Protein AF-A0A1S2WY88-F1 (afdb_monomer_lite)

Sequence (180 aa):
MLYAMSSEGQMPRYFAKITPIVNISRRSLLANFILSVIFLFFSDNWTGLMLVVTGFHIIGYMAAPVSMGALAPRTRLFGLVVFVVLTLLLNTVEIQTQINMSVILIVLMTIYASLEFRRIGIKNLLMLILPFIIFVCLTTPITNYFADAIVGVIFYWFVTDKRYVAFCRSTANEKNIIVD

Foldseek 3Di:
DQLVCLLLVLHPVLQVDADPPPRDRPVVVVVVVVVVVVLVVPDPDPVLSVLLVVLVVLVVVLVVLLCCCQVPVVCVVVSLVSQLVSLLVNLVRDLVSLVVSLVVVVVVLVVSCVSCCVQQNDVLSCLVCVLVNVLSVQSSVDNDSVSSSVSSNVSSCVSSDNVNSVSVVVSRDPVSDPPD

Structure (mmCIF, N/CA/C/O backbone):
data_AF-A0A1S2WY88-F1
#
_entry.id   AF-A0A1S2WY88-F1
#
loop_
_atom_site.group_PDB
_atom_site.id
_atom_site.type_symbol
_atom_site.label_atom_id
_atom_site.label_alt_id
_atom_site.label_comp_id
_atom_site.label_asym_id
_atom_site.label_entity_id
_atom_site.label_seq_id
_atom_site.pdbx_PDB_ins_code
_atom_site.Cartn_x
_atom_site.Cartn_y
_atom_site.Cartn_z
_atom_site.occupancy
_atom_site.B_iso_or_equiv
_atom_site.auth_seq_id
_atom_site.auth_comp_id
_atom_site.auth_asym_id
_atom_site.auth_atom_id
_atom_site.pdbx_PDB_model_num
ATOM 1 N N . MET A 1 1 ? -11.970 10.014 4.633 1.00 83.81 1 MET A N 1
ATOM 2 C CA . MET A 1 1 ? -11.138 8.854 5.024 1.00 83.81 1 MET A CA 1
ATOM 3 C C . MET A 1 1 ? -10.497 9.031 6.395 1.00 83.81 1 MET A C 1
ATOM 5 O O . MET A 1 1 ? -10.869 8.270 7.269 1.00 83.81 1 MET A O 1
ATOM 9 N N . LEU A 1 2 ? -9.648 10.045 6.640 1.00 87.06 2 LEU A N 1
ATOM 10 C CA . LEU A 1 2 ? -8.975 10.231 7.948 1.00 87.06 2 LEU A CA 1
ATOM 11 C C . LEU A 1 2 ? -9.923 10.207 9.165 1.00 87.06 2 LEU A C 1
ATOM 13 O O . LEU A 1 2 ? -9.618 9.573 10.169 1.00 87.06 2 LEU A O 1
ATOM 17 N N . TYR A 1 3 ? -11.092 10.854 9.065 1.00 88.94 3 TYR A N 1
ATOM 18 C CA . TYR A 1 3 ? -12.130 10.788 10.101 1.00 88.94 3 TYR A CA 1
ATOM 19 C C . TYR A 1 3 ? -12.591 9.349 10.374 1.00 88.94 3 TYR A C 1
ATOM 21 O O . TYR A 1 3 ? -12.567 8.925 11.522 1.00 88.94 3 TYR A O 1
ATOM 29 N N . ALA A 1 4 ? -12.960 8.605 9.326 1.00 85.69 4 ALA A N 1
ATOM 30 C CA . ALA A 1 4 ? -13.454 7.234 9.440 1.00 85.69 4 ALA A CA 1
ATOM 31 C C . ALA A 1 4 ? -12.364 6.283 9.961 1.00 85.69 4 ALA A C 1
ATOM 33 O O . ALA A 1 4 ? -12.585 5.516 10.881 1.00 85.69 4 ALA A O 1
ATOM 34 N N . MET A 1 5 ? -11.131 6.399 9.462 1.00 85.94 5 MET A N 1
ATOM 35 C CA . MET A 1 5 ? -10.007 5.615 9.993 1.00 85.94 5 MET A CA 1
ATOM 36 C C . MET A 1 5 ? -9.753 5.915 11.478 1.00 85.94 5 MET A C 1
ATOM 38 O O . MET A 1 5 ? -9.349 5.044 12.238 1.00 85.94 5 MET A O 1
ATOM 42 N N . SER A 1 6 ? -9.990 7.154 11.912 1.00 85.62 6 SER A N 1
ATOM 43 C CA . SER A 1 6 ? -9.860 7.563 13.311 1.00 85.62 6 SER A CA 1
ATOM 44 C C . SER A 1 6 ? -11.026 7.103 14.190 1.00 85.62 6 SER A C 1
ATOM 46 O O . SER A 1 6 ? -10.792 6.768 15.353 1.00 85.62 6 SER A O 1
ATOM 48 N N . SER A 1 7 ? -12.258 7.060 13.666 1.00 83.00 7 SER A N 1
ATOM 49 C CA . SER A 1 7 ? -13.403 6.474 14.379 1.00 83.00 7 SER A CA 1
ATOM 50 C C . SER A 1 7 ? -13.212 4.972 14.559 1.00 83.00 7 SER A C 1
ATOM 52 O O . SER A 1 7 ? -13.394 4.473 15.664 1.00 83.00 7 SER A O 1
ATOM 54 N N . GLU A 1 8 ? -12.682 4.309 13.531 1.00 78.56 8 GLU A N 1
ATOM 55 C CA . GLU A 1 8 ? -12.243 2.914 13.560 1.00 78.56 8 GLU A CA 1
ATOM 56 C C . GLU A 1 8 ? -10.878 2.731 14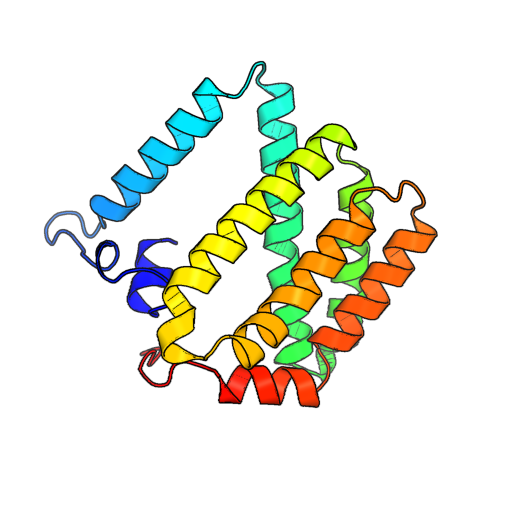.240 1.00 78.56 8 GLU A C 1
ATOM 58 O O . GLU A 1 8 ? -10.184 1.764 13.963 1.00 78.56 8 GLU A O 1
ATOM 63 N N . GLY A 1 9 ? -10.395 3.665 15.064 1.00 75.50 9 GLY A N 1
ATOM 64 C CA . GLY A 1 9 ? -9.188 3.475 15.881 1.00 75.50 9 GLY A CA 1
ATOM 65 C C . GLY A 1 9 ? -7.875 3.160 15.139 1.00 75.50 9 GLY A C 1
ATOM 66 O O . GLY A 1 9 ? -6.890 2.856 15.802 1.00 75.50 9 GLY A O 1
ATOM 67 N N . GLN A 1 10 ? -7.835 3.243 13.805 1.00 77.19 10 GLN A N 1
ATOM 68 C CA . GLN A 1 10 ? -6.647 3.049 12.959 1.00 77.19 10 GLN A CA 1
ATOM 69 C C . GLN A 1 10 ? -5.784 4.317 12.883 1.00 77.19 10 GLN A C 1
ATOM 71 O O . GLN A 1 10 ? -4.649 4.287 12.411 1.00 77.19 10 GLN A O 1
ATOM 76 N N . MET A 1 11 ? -6.332 5.451 13.322 1.00 82.31 11 MET A N 1
ATOM 77 C CA . MET A 1 11 ? -5.658 6.744 13.401 1.00 82.31 11 MET A CA 1
ATOM 78 C C . MET A 1 11 ? -5.932 7.422 14.749 1.00 82.31 11 MET A C 1
ATOM 80 O O . MET A 1 11 ? -6.923 7.101 15.410 1.00 82.31 11 MET A O 1
ATOM 84 N N . PRO A 1 12 ? -5.111 8.407 15.171 1.00 82.75 12 PRO A N 1
ATOM 85 C CA . PRO A 1 12 ? -5.317 9.104 16.436 1.00 82.75 12 PRO A CA 1
ATOM 86 C C . PRO A 1 12 ? -6.730 9.682 16.531 1.00 82.75 12 PRO A C 1
ATOM 88 O O . PRO A 1 12 ? -7.176 10.356 15.600 1.00 82.75 12 PRO A O 1
ATOM 91 N N . ARG A 1 13 ? -7.410 9.498 17.675 1.00 83.69 13 ARG A N 1
ATOM 92 C CA . ARG A 1 13 ? -8.784 9.997 17.939 1.00 83.69 13 ARG A CA 1
ATOM 93 C C . ARG A 1 13 ? -8.960 11.507 17.740 1.00 83.69 13 ARG A C 1
ATOM 95 O O . ARG A 1 13 ? -10.079 12.009 17.716 1.00 83.69 13 ARG A O 1
ATOM 102 N N . TYR A 1 14 ? -7.862 12.244 17.581 1.00 83.75 14 TYR A N 1
ATOM 103 C CA . TYR A 1 14 ? -7.866 13.646 17.192 1.00 83.75 14 TYR A CA 1
ATOM 104 C C . TYR A 1 14 ? -8.725 13.915 15.943 1.00 83.75 14 TYR A C 1
ATOM 106 O O . TYR A 1 14 ? -9.454 14.909 15.935 1.00 83.75 14 TYR A O 1
ATOM 114 N N . PHE A 1 15 ? -8.691 13.044 14.926 1.00 86.50 15 PHE A N 1
ATOM 115 C CA . PHE A 1 15 ? -9.422 13.252 13.668 1.00 86.50 15 PHE A CA 1
ATOM 116 C C . PHE A 1 15 ? -10.918 12.912 13.749 1.00 86.50 15 PHE A C 1
ATOM 118 O O . PHE A 1 15 ? -11.704 13.533 13.027 1.00 86.50 15 PHE A O 1
ATOM 125 N N . ALA A 1 16 ? -11.328 12.027 14.664 1.00 85.06 16 ALA A N 1
ATOM 126 C CA . ALA A 1 16 ? -12.706 11.580 14.904 1.00 85.06 16 ALA A CA 1
ATOM 127 C C . ALA A 1 16 ? -13.612 12.631 15.592 1.00 85.06 16 ALA A C 1
ATOM 129 O O . ALA A 1 16 ? -14.421 12.306 16.457 1.00 85.06 16 ALA A O 1
ATOM 130 N N . LYS A 1 17 ? -13.495 13.914 15.225 1.00 86.69 17 LYS A N 1
ATOM 131 C CA . LYS A 1 17 ? -14.350 14.996 15.739 1.00 86.69 17 LYS A CA 1
ATOM 132 C C . LYS A 1 17 ? -15.101 15.685 14.605 1.00 86.69 17 LYS A C 1
ATOM 134 O O . LYS A 1 17 ? -14.484 16.353 13.775 1.00 86.69 17 LYS A O 1
ATOM 139 N N . ILE A 1 18 ? -16.426 15.561 14.613 1.00 89.00 18 ILE A N 1
ATOM 140 C CA . ILE A 1 18 ? -17.326 16.243 13.677 1.00 89.00 18 ILE A CA 1
ATOM 141 C C . ILE A 1 18 ? -17.729 17.612 14.236 1.00 89.00 18 ILE A C 1
ATOM 143 O O . ILE A 1 18 ? -17.917 17.782 15.440 1.00 89.00 18 ILE A O 1
ATOM 147 N N . THR A 1 19 ? -17.846 18.603 13.351 1.00 86.56 19 THR A N 1
ATOM 148 C CA . THR A 1 19 ? -18.453 19.899 13.683 1.00 86.56 19 THR A CA 1
ATOM 149 C C . THR A 1 19 ? -19.969 19.809 13.497 1.00 86.56 19 THR A C 1
ATOM 151 O O . THR A 1 19 ? -20.389 19.498 12.383 1.00 86.56 19 THR A O 1
ATOM 154 N N . PRO A 1 20 ? -20.792 20.123 14.515 1.00 84.06 20 PRO A N 1
ATOM 155 C CA . PRO A 1 20 ? -22.232 19.843 14.489 1.00 84.06 20 PRO A CA 1
ATOM 156 C C . PRO A 1 20 ? -23.001 20.602 13.399 1.00 84.06 20 PRO A C 1
ATOM 158 O O . PRO A 1 20 ? -23.990 20.098 12.895 1.00 84.06 20 PRO A O 1
ATOM 161 N N . ILE A 1 21 ? -22.533 21.788 12.998 1.00 90.88 21 ILE A N 1
ATOM 162 C CA . ILE A 1 21 ? -23.243 22.637 12.025 1.00 90.88 21 ILE A CA 1
ATOM 163 C C . ILE A 1 21 ? -23.101 22.110 10.591 1.00 90.88 21 ILE A C 1
ATOM 165 O O . ILE A 1 21 ? -24.059 22.099 9.831 1.00 90.88 21 ILE A O 1
ATOM 169 N N . VAL A 1 22 ? -21.889 21.704 10.208 1.00 88.44 22 VAL A N 1
ATOM 170 C CA . VAL A 1 22 ? -21.540 21.368 8.812 1.00 88.44 22 VAL A CA 1
ATOM 171 C C . VAL A 1 22 ? -21.328 19.873 8.590 1.00 88.44 22 VAL A C 1
ATOM 173 O O . VAL A 1 22 ? -20.988 19.466 7.489 1.00 88.44 22 VAL A O 1
ATOM 176 N N . ASN A 1 23 ? -21.461 19.064 9.644 1.00 88.38 23 ASN A N 1
ATOM 177 C CA . ASN A 1 23 ? -21.249 17.617 9.643 1.00 88.38 23 ASN A CA 1
ATOM 178 C C . ASN A 1 23 ? -19.909 17.160 9.016 1.00 88.38 23 ASN A C 1
ATOM 180 O O . ASN A 1 23 ? -19.807 16.108 8.394 1.00 88.38 23 ASN A O 1
ATOM 184 N N . ILE A 1 24 ? -18.854 17.969 9.180 1.00 87.31 24 ILE A N 1
ATOM 185 C CA . ILE A 1 24 ? -17.512 17.711 8.633 1.00 87.31 24 ILE A CA 1
ATOM 186 C C . ILE A 1 24 ? -16.467 17.750 9.756 1.00 87.31 24 ILE A C 1
ATOM 188 O O . ILE A 1 24 ? -16.513 18.592 10.665 1.00 87.31 24 ILE A O 1
ATOM 192 N N . SER A 1 25 ? -15.474 16.859 9.674 1.00 90.06 25 SER A N 1
ATOM 193 C CA . SER A 1 25 ? -14.266 16.913 10.506 1.00 90.06 25 SER A CA 1
ATOM 194 C C . SER A 1 25 ? -13.290 17.966 9.971 1.00 90.06 25 SER A C 1
ATOM 196 O O . SER A 1 25 ? -12.481 17.697 9.082 1.00 90.06 25 SER A O 1
ATOM 198 N N . ARG A 1 26 ? -13.329 19.178 10.547 1.00 91.19 26 ARG A N 1
ATOM 199 C CA . ARG A 1 26 ? -12.401 20.280 10.208 1.00 91.19 26 ARG A CA 1
ATOM 200 C C . ARG A 1 26 ? -10.931 19.886 10.379 1.00 91.19 26 ARG A C 1
ATOM 202 O O . ARG A 1 26 ? -10.085 20.331 9.619 1.00 91.19 26 ARG A O 1
ATOM 209 N N . ARG A 1 27 ? -10.634 19.026 11.357 1.00 90.69 27 ARG A N 1
ATOM 210 C CA . ARG A 1 27 ? -9.276 18.526 11.632 1.00 90.69 27 ARG A CA 1
ATOM 211 C C . ARG A 1 27 ? -8.762 17.627 10.512 1.00 90.69 27 ARG A C 1
ATOM 213 O O . ARG A 1 27 ? -7.619 17.769 10.099 1.00 90.69 27 ARG A O 1
ATOM 220 N N . SER A 1 28 ? -9.619 16.739 10.006 1.00 92.38 28 SER A N 1
ATOM 221 C CA . SER A 1 28 ? -9.288 15.901 8.847 1.00 92.38 28 SER A CA 1
ATOM 222 C C . SER A 1 28 ? -9.107 16.748 7.590 1.00 92.38 28 SER A C 1
ATOM 224 O O . SER A 1 28 ? -8.182 16.509 6.823 1.00 92.38 28 SER A O 1
ATOM 226 N N . LEU A 1 29 ? -9.965 17.759 7.401 1.00 92.81 29 LEU A N 1
ATOM 227 C CA . LEU A 1 29 ? -9.866 18.682 6.271 1.00 92.81 29 LEU A CA 1
ATOM 228 C C .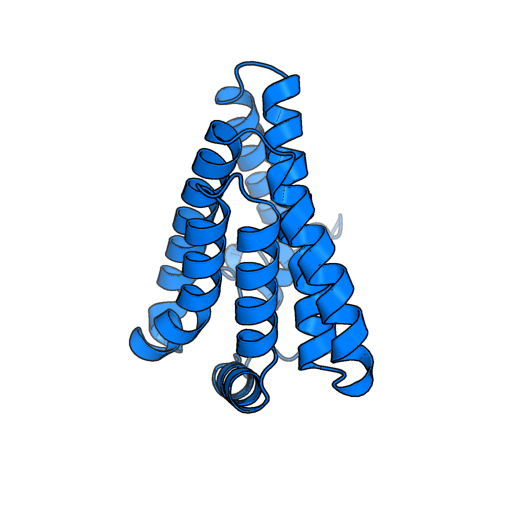 LEU A 1 29 ? -8.550 19.468 6.303 1.00 92.81 29 LEU A C 1
ATOM 230 O O . LEU A 1 29 ? -7.859 19.529 5.294 1.00 92.81 29 LEU A O 1
ATOM 234 N N . LEU A 1 30 ? -8.182 20.014 7.465 1.00 94.19 30 LEU A N 1
ATOM 235 C CA . LEU A 1 30 ? -6.935 20.755 7.640 1.00 94.19 30 LEU A CA 1
ATOM 236 C C . LEU A 1 30 ? -5.710 19.867 7.395 1.00 94.19 30 LEU A C 1
ATOM 238 O O . LEU A 1 30 ? -4.791 20.288 6.704 1.00 94.19 30 LEU A O 1
ATOM 242 N N . ALA A 1 31 ? -5.703 18.637 7.915 1.00 92.19 31 ALA A N 1
ATOM 243 C CA . ALA A 1 31 ? -4.601 17.706 7.682 1.00 92.19 31 ALA A CA 1
ATOM 244 C C . ALA A 1 31 ? -4.459 17.330 6.202 1.00 92.19 31 ALA A C 1
ATOM 246 O O . ALA A 1 31 ? -3.350 17.362 5.678 1.00 92.19 31 ALA A O 1
ATOM 247 N N . ASN A 1 32 ? -5.571 17.050 5.516 1.00 92.38 32 ASN A N 1
ATOM 248 C CA . ASN A 1 32 ? -5.557 16.825 4.071 1.00 92.38 32 ASN A CA 1
ATOM 249 C C . ASN A 1 32 ? -5.049 18.057 3.314 1.00 92.38 32 ASN A C 1
ATOM 251 O O . ASN A 1 32 ? -4.235 17.912 2.415 1.00 92.38 32 ASN A O 1
ATOM 255 N N . PHE A 1 33 ? -5.489 19.260 3.691 1.00 94.94 33 PHE A N 1
ATOM 256 C CA . PHE A 1 33 ? -5.036 20.497 3.059 1.00 94.94 33 PHE A CA 1
ATOM 257 C C . PHE A 1 33 ? -3.526 20.702 3.224 1.00 94.94 33 PHE A C 1
ATOM 259 O O . PHE A 1 33 ? -2.839 20.961 2.241 1.00 94.94 33 PHE A O 1
ATOM 266 N N . ILE A 1 34 ? -2.995 20.518 4.437 1.00 94.56 34 ILE A N 1
ATOM 267 C CA . ILE A 1 34 ? -1.553 20.598 4.706 1.00 94.56 34 ILE A CA 1
ATOM 268 C C . ILE A 1 34 ? -0.792 19.560 3.876 1.00 94.56 34 ILE A C 1
ATOM 270 O O . ILE A 1 34 ? 0.215 19.897 3.261 1.00 94.56 34 ILE A O 1
ATOM 274 N N . LEU A 1 35 ? -1.282 18.317 3.813 1.00 90.56 35 LEU A N 1
ATOM 275 C CA . LEU A 1 35 ? -0.652 17.264 3.019 1.00 90.56 35 LEU A CA 1
ATOM 276 C C . LEU A 1 35 ? -0.640 17.615 1.524 1.00 90.56 35 LEU A C 1
ATOM 278 O O . LEU A 1 35 ? 0.397 17.484 0.881 1.00 90.56 35 LEU A O 1
ATOM 282 N N . SER A 1 36 ? -1.750 18.120 0.983 1.00 91.06 36 SER A N 1
ATOM 283 C CA . SER A 1 36 ? -1.819 18.584 -0.406 1.00 91.06 36 SER A CA 1
ATOM 284 C C . SER A 1 36 ? -0.837 19.722 -0.677 1.00 91.06 36 SER A C 1
ATOM 286 O O . SER A 1 36 ? -0.159 19.708 -1.698 1.00 91.06 36 SER A O 1
ATOM 288 N N . VAL A 1 37 ? -0.723 20.684 0.244 1.00 93.00 37 VAL A N 1
ATOM 289 C CA . VAL A 1 37 ? 0.244 21.784 0.143 1.00 93.00 37 VAL A CA 1
ATOM 290 C C . VAL A 1 37 ? 1.679 21.250 0.126 1.00 93.00 37 VAL A C 1
ATOM 292 O O . VAL A 1 37 ? 2.459 21.670 -0.720 1.00 93.00 37 VAL A O 1
ATOM 295 N N . ILE A 1 38 ? 2.014 20.282 0.987 1.00 89.81 38 ILE A N 1
ATOM 296 C CA . ILE A 1 38 ? 3.325 19.611 0.985 1.00 89.81 38 ILE A CA 1
ATOM 297 C C . ILE A 1 38 ? 3.601 18.980 -0.387 1.00 89.81 38 ILE A C 1
ATOM 299 O O . ILE A 1 38 ? 4.633 19.267 -0.986 1.00 89.81 38 ILE A O 1
ATOM 303 N N . PHE A 1 39 ? 2.675 18.176 -0.921 1.00 86.62 39 PHE A N 1
ATOM 304 C CA . PHE A 1 39 ? 2.851 17.552 -2.238 1.00 86.62 39 PHE A CA 1
ATOM 305 C C . PHE A 1 39 ? 3.011 18.576 -3.369 1.00 86.62 39 PHE A C 1
ATOM 307 O O . PHE A 1 39 ? 3.819 18.353 -4.263 1.00 86.62 39 PHE A O 1
ATOM 314 N N . LEU A 1 40 ? 2.283 19.697 -3.323 1.00 88.56 40 LEU A N 1
ATOM 315 C CA . LEU A 1 40 ? 2.410 20.768 -4.315 1.00 88.56 40 LEU A CA 1
ATOM 316 C C . LEU A 1 40 ? 3.761 21.487 -4.228 1.00 88.56 40 LEU A C 1
ATOM 318 O O . LEU A 1 40 ? 4.349 21.772 -5.263 1.00 88.56 40 LEU A O 1
ATOM 322 N N . PHE A 1 41 ? 4.274 21.749 -3.022 1.00 87.50 41 PHE A N 1
ATOM 323 C CA . PHE A 1 41 ? 5.581 22.393 -2.842 1.00 87.50 41 PHE A CA 1
ATOM 324 C C . PHE A 1 41 ? 6.753 21.524 -3.310 1.00 87.50 41 PHE A C 1
ATOM 326 O O . PHE A 1 41 ? 7.754 22.069 -3.763 1.00 87.50 41 PHE A O 1
ATOM 333 N N . PHE A 1 42 ? 6.641 20.198 -3.199 1.00 82.31 42 PHE A N 1
ATOM 334 C CA . PHE A 1 42 ? 7.677 19.252 -3.635 1.00 82.31 42 PHE A CA 1
ATOM 335 C C . PHE A 1 42 ? 7.494 18.754 -5.075 1.00 82.31 42 PHE A C 1
ATOM 337 O O . PHE A 1 42 ? 8.243 17.885 -5.519 1.00 82.31 42 PHE A O 1
ATOM 344 N N . SER A 1 43 ? 6.492 19.253 -5.802 1.00 84.19 43 SER A N 1
ATOM 345 C CA . SER A 1 43 ? 6.242 18.839 -7.176 1.00 84.19 43 SER A CA 1
ATOM 346 C C . SER A 1 43 ? 6.783 19.864 -8.165 1.00 84.19 43 SER A C 1
ATOM 348 O O . SER A 1 43 ? 6.207 20.933 -8.349 1.00 84.19 43 SER A O 1
ATOM 350 N N . ASP A 1 44 ? 7.870 19.501 -8.844 1.00 82.62 44 ASP A N 1
ATOM 351 C CA . ASP A 1 44 ? 8.521 20.368 -9.834 1.00 82.62 44 ASP A CA 1
ATOM 352 C C . ASP A 1 44 ? 7.674 20.572 -11.099 1.00 82.62 44 ASP A C 1
ATOM 354 O O . ASP A 1 44 ? 7.840 21.554 -11.823 1.00 82.62 44 ASP A O 1
ATOM 358 N N . ASN A 1 45 ? 6.770 19.634 -11.403 1.00 88.00 45 ASN A N 1
ATOM 359 C CA . ASN A 1 45 ? 5.876 19.734 -12.547 1.00 88.00 45 ASN A CA 1
ATOM 360 C C . ASN A 1 45 ? 4.582 18.923 -12.360 1.00 88.00 45 ASN A C 1
ATOM 362 O O . ASN A 1 45 ? 4.541 17.895 -11.682 1.00 88.00 45 ASN A O 1
ATOM 366 N N . TRP A 1 46 ? 3.525 19.374 -13.039 1.00 89.06 46 TRP A N 1
ATOM 367 C CA . TRP A 1 46 ? 2.202 18.745 -13.006 1.00 89.06 46 TRP A CA 1
ATOM 368 C C . TRP A 1 46 ? 2.219 17.273 -13.445 1.00 89.06 46 TRP A C 1
ATOM 370 O O . TRP A 1 46 ? 1.541 16.438 -12.849 1.00 89.06 46 TRP A O 1
ATOM 380 N N . THR A 1 47 ? 3.016 16.932 -14.459 1.00 87.75 47 THR A N 1
ATOM 381 C CA . THR A 1 47 ? 3.109 15.565 -14.990 1.00 87.75 47 THR A CA 1
ATOM 382 C C . THR A 1 47 ? 3.631 14.582 -13.938 1.00 87.75 47 THR A C 1
ATOM 384 O O . THR A 1 47 ? 3.045 13.521 -13.738 1.00 87.75 47 THR A O 1
ATOM 387 N N . GLY A 1 48 ? 4.682 14.951 -13.209 1.00 84.50 48 GLY A N 1
ATOM 388 C CA . GLY A 1 48 ? 5.280 14.167 -12.135 1.00 84.50 48 GLY A CA 1
ATOM 389 C C . GLY A 1 48 ? 4.332 14.012 -10.951 1.00 84.50 48 GLY A C 1
ATOM 390 O O . GLY A 1 48 ? 4.207 12.910 -10.416 1.00 84.50 48 GLY A O 1
ATOM 391 N N . LEU A 1 49 ? 3.583 15.068 -10.598 1.00 88.31 49 LEU A N 1
ATOM 392 C CA . LEU A 1 49 ? 2.519 14.962 -9.593 1.00 88.31 49 LEU A CA 1
ATOM 393 C C . LEU A 1 49 ? 1.498 13.892 -9.984 1.00 88.31 49 LEU A C 1
ATOM 395 O O . LEU A 1 49 ? 1.153 13.032 -9.176 1.00 88.31 49 LEU A O 1
ATOM 399 N N . MET A 1 50 ? 1.037 13.926 -11.235 1.00 89.50 50 MET A N 1
ATOM 400 C CA . MET A 1 50 ? 0.041 12.983 -11.736 1.00 89.50 50 MET A CA 1
ATOM 401 C C . MET A 1 50 ? 0.561 11.544 -11.778 1.00 89.50 50 MET A C 1
ATOM 403 O O . MET A 1 50 ? -0.210 10.626 -11.493 1.00 89.50 50 MET A O 1
ATOM 407 N N . LEU A 1 51 ? 1.849 11.326 -12.062 1.00 88.50 51 LEU A N 1
ATOM 408 C CA . LEU A 1 51 ? 2.468 9.997 -11.992 1.00 88.50 51 LEU A CA 1
ATOM 409 C C . LEU A 1 51 ? 2.460 9.443 -10.562 1.00 88.50 51 LEU A C 1
ATOM 411 O O . LEU A 1 51 ? 2.011 8.316 -10.348 1.00 88.50 51 LEU A O 1
ATOM 415 N N . VAL A 1 52 ? 2.867 10.251 -9.576 1.00 88.69 52 VAL A N 1
ATOM 416 C CA . VAL A 1 52 ? 2.836 9.871 -8.151 1.00 88.69 52 VAL A CA 1
ATOM 417 C C . VAL A 1 52 ? 1.409 9.551 -7.706 1.00 88.69 52 VAL A C 1
ATOM 419 O O . VAL A 1 52 ? 1.154 8.511 -7.097 1.00 88.69 52 VAL A O 1
ATOM 422 N N . VAL A 1 53 ? 0.454 10.424 -8.041 1.00 90.94 53 VAL A N 1
ATOM 423 C CA . VAL A 1 53 ? -0.963 10.231 -7.710 1.00 90.94 53 VAL A CA 1
ATOM 424 C C . VAL A 1 53 ? -1.488 8.941 -8.336 1.00 90.94 53 VAL A C 1
ATOM 426 O O . VAL A 1 53 ? -2.129 8.152 -7.644 1.00 90.94 53 VAL A O 1
ATOM 429 N N . THR A 1 54 ? -1.198 8.688 -9.612 1.00 91.69 54 THR A N 1
ATOM 430 C CA . THR A 1 54 ? -1.630 7.472 -10.319 1.00 91.69 54 THR A CA 1
ATOM 431 C C . THR A 1 54 ? -1.072 6.219 -9.656 1.00 91.69 54 THR A C 1
ATOM 433 O O . THR A 1 54 ? -1.822 5.283 -9.385 1.00 91.69 54 THR A O 1
ATOM 436 N N . GLY A 1 55 ? 0.215 6.216 -9.312 1.00 91.00 55 GLY A N 1
ATOM 437 C CA . GLY A 1 55 ? 0.824 5.090 -8.621 1.00 91.00 55 GLY A CA 1
ATOM 438 C C . GLY A 1 55 ? 0.186 4.817 -7.252 1.00 91.00 55 GLY A C 1
ATOM 439 O O . GLY A 1 55 ? -0.124 3.666 -6.940 1.00 91.00 55 GLY A O 1
ATOM 440 N N . PHE A 1 56 ? -0.105 5.852 -6.455 1.00 92.19 56 PHE A N 1
ATOM 441 C CA . PHE A 1 56 ? -0.839 5.674 -5.195 1.00 92.19 56 PHE A CA 1
ATOM 442 C C . PHE A 1 56 ? -2.259 5.138 -5.399 1.00 92.19 56 PHE A C 1
ATOM 444 O O . PHE A 1 56 ? -2.723 4.350 -4.575 1.00 92.19 56 PHE A O 1
ATOM 451 N N . HIS A 1 57 ? -2.942 5.511 -6.485 1.00 93.19 57 HIS A N 1
ATOM 452 C CA . HIS A 1 57 ? -4.245 4.933 -6.818 1.00 93.19 57 HIS A CA 1
ATOM 453 C C . HIS A 1 57 ? -4.129 3.446 -7.160 1.00 93.19 57 HIS A C 1
ATOM 455 O O . HIS A 1 57 ? -4.917 2.659 -6.642 1.00 93.19 57 HIS A O 1
ATOM 461 N N . ILE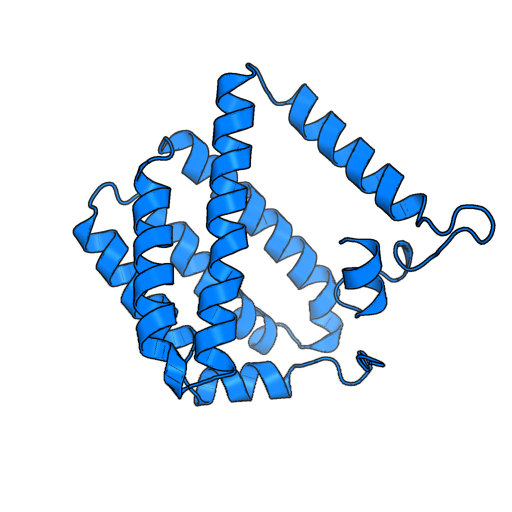 A 1 58 ? -3.136 3.043 -7.963 1.00 93.62 58 ILE A N 1
ATOM 462 C CA . ILE A 1 58 ? -2.898 1.627 -8.292 1.00 93.62 58 ILE A CA 1
ATOM 463 C C . ILE A 1 58 ? -2.698 0.817 -7.005 1.00 93.62 58 ILE A C 1
ATOM 465 O O . ILE A 1 58 ? -3.400 -0.171 -6.790 1.00 93.62 58 ILE A O 1
ATOM 469 N N . ILE A 1 59 ? -1.812 1.274 -6.113 1.00 92.69 59 ILE A N 1
ATOM 470 C CA . ILE A 1 59 ? -1.550 0.615 -4.823 1.00 92.69 59 ILE A CA 1
ATOM 471 C C . ILE A 1 59 ? -2.800 0.618 -3.934 1.00 92.69 59 ILE A C 1
ATOM 473 O O . ILE A 1 59 ? -3.131 -0.398 -3.327 1.00 92.69 59 ILE A O 1
ATOM 477 N N . GLY A 1 60 ? -3.539 1.728 -3.881 1.00 92.75 60 GLY A N 1
ATOM 478 C CA . GLY A 1 60 ? -4.796 1.821 -3.139 1.00 92.75 60 GLY A CA 1
ATOM 479 C C . GLY A 1 60 ? -5.845 0.817 -3.628 1.00 92.75 60 GLY A C 1
ATOM 480 O O . GLY A 1 60 ? -6.521 0.182 -2.817 1.00 92.75 60 GLY A O 1
ATOM 481 N N . TYR A 1 61 ? -5.939 0.602 -4.943 1.00 94.75 61 TYR A N 1
ATOM 482 C CA . TYR A 1 61 ? -6.859 -0.370 -5.531 1.00 94.75 61 TYR A CA 1
ATOM 483 C C . TYR A 1 61 ? -6.470 -1.822 -5.263 1.00 94.75 61 TYR A C 1
ATOM 485 O O . TYR A 1 61 ? -7.352 -2.679 -5.288 1.00 94.75 61 TYR A O 1
ATOM 493 N N . MET A 1 62 ? -5.209 -2.117 -4.931 1.00 94.81 62 MET A N 1
ATOM 494 C CA . MET A 1 62 ? -4.774 -3.472 -4.567 1.00 94.81 62 MET A CA 1
ATOM 495 C C . MET A 1 62 ? -5.424 -3.992 -3.280 1.00 94.81 62 MET A C 1
ATOM 497 O O . MET A 1 62 ? -5.556 -5.205 -3.108 1.00 94.81 62 MET A O 1
ATOM 501 N N . ALA A 1 63 ? -5.883 -3.104 -2.392 1.00 92.81 63 ALA A N 1
ATOM 502 C CA . ALA A 1 63 ? -6.579 -3.506 -1.173 1.00 92.81 63 ALA A CA 1
ATOM 503 C C . ALA A 1 63 ? -7.874 -4.281 -1.478 1.00 92.81 63 ALA A C 1
ATOM 505 O O . ALA A 1 63 ? -8.167 -5.273 -0.815 1.00 92.81 63 ALA A O 1
ATOM 506 N N . ALA A 1 64 ? -8.616 -3.893 -2.520 1.00 93.06 64 ALA A N 1
ATOM 507 C CA . ALA A 1 64 ? -9.893 -4.513 -2.874 1.00 93.06 64 ALA A CA 1
ATOM 508 C C . ALA A 1 64 ? -9.786 -6.014 -3.237 1.00 93.06 64 ALA A C 1
ATOM 510 O O . ALA A 1 64 ? -10.480 -6.818 -2.607 1.00 93.06 64 ALA A O 1
ATOM 511 N N . PRO A 1 65 ? -8.933 -6.454 -4.187 1.00 95.69 65 PRO A N 1
ATOM 512 C CA . PRO A 1 65 ? -8.778 -7.875 -4.494 1.00 95.69 65 PRO A CA 1
ATOM 513 C C . PRO A 1 65 ? -8.175 -8.683 -3.336 1.00 95.69 65 PRO A C 1
ATOM 515 O O . PRO A 1 65 ? -8.506 -9.865 -3.192 1.00 95.69 65 PRO A O 1
ATOM 518 N N . VAL A 1 66 ? -7.324 -8.074 -2.497 1.00 94.75 66 VAL A N 1
ATOM 519 C CA . VAL A 1 66 ? -6.795 -8.719 -1.281 1.00 94.75 66 VAL A CA 1
ATOM 520 C C . VAL A 1 66 ? -7.924 -8.975 -0.282 1.00 94.75 66 VAL A C 1
ATOM 522 O O . VAL A 1 66 ? -8.113 -10.113 0.149 1.00 94.75 66 VAL A O 1
ATOM 525 N N . SER A 1 67 ? -8.730 -7.956 0.032 1.00 91.31 67 SER A N 1
ATOM 526 C CA . SER A 1 67 ? -9.905 -8.095 0.900 1.00 91.31 67 SER A CA 1
ATOM 527 C C . SER A 1 67 ? -10.903 -9.105 0.339 1.00 91.31 67 SER A C 1
ATOM 529 O O . SER A 1 67 ? -11.412 -9.939 1.084 1.00 91.31 67 SER A O 1
ATOM 531 N N . MET A 1 68 ? -11.136 -9.090 -0.975 1.00 92.00 68 MET A N 1
ATOM 532 C CA . MET A 1 68 ? -12.004 -10.051 -1.648 1.00 92.00 68 MET A CA 1
ATOM 533 C C . MET A 1 68 ? -11.519 -11.492 -1.446 1.00 92.00 68 MET A C 1
ATOM 535 O O . MET A 1 68 ? -12.300 -12.337 -1.015 1.00 92.00 68 MET A O 1
ATOM 539 N N . GLY A 1 69 ? -10.235 -11.773 -1.693 1.00 91.62 69 GLY A N 1
ATOM 540 C CA . GLY A 1 69 ? -9.674 -13.117 -1.521 1.00 91.62 69 GLY A CA 1
ATOM 541 C C . GLY A 1 69 ? -9.637 -13.591 -0.069 1.00 91.62 69 GLY A C 1
ATOM 542 O O . GLY A 1 69 ? -9.812 -14.783 0.188 1.00 91.62 69 GLY A O 1
ATOM 543 N N . ALA A 1 70 ? -9.448 -12.667 0.877 1.00 91.06 70 ALA A N 1
ATOM 544 C CA . ALA A 1 70 ? -9.410 -12.961 2.306 1.00 91.06 70 ALA A CA 1
ATOM 545 C C . ALA A 1 70 ? -10.805 -13.180 2.927 1.00 91.06 70 ALA A C 1
ATOM 547 O O . ALA A 1 70 ? -10.958 -14.017 3.818 1.00 91.06 70 ALA A O 1
ATOM 548 N N . LEU A 1 71 ? -11.824 -12.431 2.486 1.00 89.44 71 LEU A N 1
ATOM 549 C CA . LEU A 1 71 ? -13.179 -12.476 3.053 1.00 89.44 71 LEU A CA 1
ATOM 550 C C . LEU A 1 71 ? -14.106 -13.450 2.317 1.00 89.44 71 LEU A C 1
ATOM 552 O O . LEU A 1 71 ? -14.936 -14.096 2.955 1.00 89.44 71 LEU A O 1
ATOM 556 N N . ALA A 1 72 ? -13.952 -13.590 0.998 1.00 90.06 72 ALA A N 1
ATOM 557 C CA . ALA A 1 72 ? -14.780 -14.438 0.149 1.00 90.06 72 ALA A CA 1
ATOM 558 C C . ALA A 1 72 ? -13.908 -1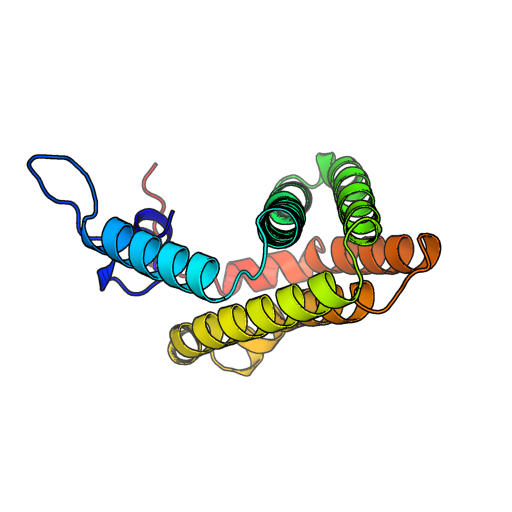5.453 -0.621 1.00 90.06 72 ALA A C 1
ATOM 560 O O . ALA A 1 72 ? -13.568 -15.242 -1.784 1.00 90.06 72 ALA A O 1
ATOM 561 N N . PRO A 1 73 ? -13.583 -16.620 -0.030 1.00 82.50 73 PRO A N 1
ATOM 562 C CA . PRO A 1 73 ? -12.658 -17.584 -0.638 1.00 82.50 73 PRO A CA 1
ATOM 563 C C . PRO A 1 73 ? -13.061 -18.070 -2.039 1.00 82.50 73 PRO A C 1
ATOM 565 O O . PRO A 1 73 ? -12.199 -18.460 -2.823 1.00 82.50 73 PRO A O 1
ATOM 568 N N . ARG A 1 74 ? -14.361 -18.037 -2.374 1.00 88.38 74 ARG A N 1
ATOM 569 C CA . ARG A 1 74 ? -14.878 -18.421 -3.699 1.00 88.38 74 ARG A CA 1
ATOM 570 C C . ARG A 1 74 ? -14.421 -17.480 -4.818 1.00 88.38 74 ARG A C 1
ATOM 572 O O . ARG A 1 74 ? -14.272 -17.930 -5.946 1.00 88.38 74 ARG A O 1
ATOM 579 N N . THR A 1 75 ? -14.172 -16.205 -4.520 1.00 91.88 75 THR A N 1
ATOM 580 C CA . THR A 1 75 ? -13.725 -15.198 -5.497 1.00 91.88 75 THR A CA 1
ATOM 581 C C . THR A 1 75 ? -12.211 -14.974 -5.465 1.00 91.88 75 THR A C 1
ATOM 583 O O . THR A 1 75 ? -11.699 -14.125 -6.190 1.00 91.88 75 THR A O 1
ATOM 586 N N . ARG A 1 76 ? -11.461 -15.773 -4.690 1.00 92.06 76 ARG A N 1
ATOM 587 C CA . ARG A 1 76 ? -9.999 -15.659 -4.542 1.00 92.06 76 ARG A CA 1
ATOM 588 C C . ARG A 1 76 ? -9.246 -15.739 -5.871 1.00 92.06 76 ARG A C 1
ATOM 590 O O . ARG A 1 76 ? -8.282 -15.009 -6.059 1.00 92.06 76 ARG A O 1
ATOM 597 N N . LEU A 1 77 ? 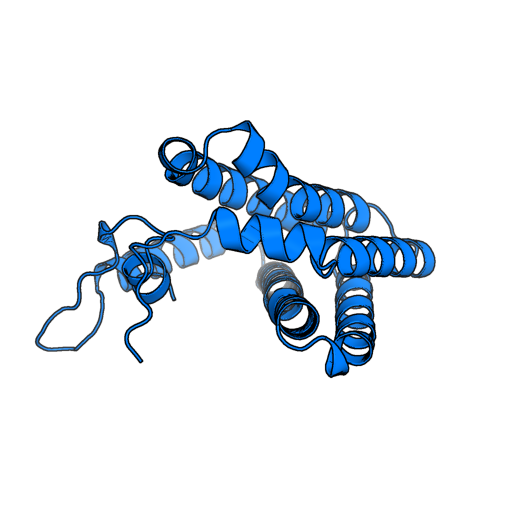-9.683 -16.588 -6.803 1.00 93.19 77 LEU A N 1
ATOM 598 C CA . LEU A 1 77 ? -9.048 -16.685 -8.123 1.00 93.19 77 LEU A CA 1
ATOM 599 C C . LEU A 1 77 ? -9.254 -15.406 -8.949 1.00 93.19 77 LEU A C 1
ATOM 601 O O . LEU A 1 77 ? -8.334 -14.942 -9.610 1.00 93.19 77 LEU A O 1
ATOM 605 N N . PHE A 1 78 ? -10.444 -14.810 -8.878 1.00 94.69 78 PHE A N 1
ATOM 606 C CA . PHE A 1 78 ? -10.718 -13.539 -9.545 1.00 94.69 78 PHE A CA 1
ATOM 607 C C . PHE A 1 78 ? -9.896 -12.403 -8.923 1.00 94.69 78 PHE A C 1
ATOM 609 O O . PHE A 1 78 ? -9.257 -11.638 -9.640 1.00 94.69 78 PHE A O 1
ATOM 616 N N . GLY A 1 79 ? -9.836 -12.347 -7.589 1.00 95.19 79 GLY A N 1
ATOM 617 C CA . GLY A 1 79 ? -8.991 -11.391 -6.880 1.00 95.19 79 GLY A CA 1
ATOM 618 C C . GLY A 1 79 ? -7.505 -11.540 -7.229 1.00 95.19 79 GLY A C 1
ATOM 619 O O . GLY A 1 79 ? -6.842 -10.528 -7.423 1.00 95.19 79 GLY A O 1
ATOM 620 N N . LEU A 1 80 ? -7.001 -12.769 -7.402 1.00 96.50 80 LEU A N 1
ATOM 621 C CA . LEU A 1 80 ? -5.632 -13.025 -7.869 1.00 96.50 80 LEU A CA 1
ATOM 622 C C . LEU A 1 80 ? -5.385 -12.368 -9.231 1.00 96.50 80 LEU A C 1
ATOM 624 O O . LEU A 1 80 ? -4.413 -11.635 -9.383 1.00 96.50 80 LEU A O 1
ATOM 628 N N . VAL A 1 81 ? -6.266 -12.607 -10.206 1.00 96.50 81 VAL A N 1
ATOM 629 C CA . VAL A 1 81 ? -6.124 -12.046 -11.559 1.00 96.50 81 VAL A CA 1
ATOM 630 C C . VAL A 1 81 ? -6.094 -10.520 -11.505 1.00 96.50 81 VAL A C 1
ATOM 632 O O . VAL A 1 81 ? -5.179 -9.907 -12.049 1.00 96.50 81 VAL A O 1
ATOM 635 N N . VAL A 1 82 ? -7.045 -9.903 -10.796 1.00 96.69 82 VAL A N 1
ATOM 636 C CA . VAL A 1 82 ? -7.105 -8.440 -10.653 1.00 96.69 82 VAL A CA 1
ATOM 637 C C . VAL A 1 82 ? -5.855 -7.900 -9.954 1.00 96.69 82 VAL A C 1
ATOM 639 O O . VAL A 1 82 ? -5.286 -6.907 -10.400 1.00 96.69 82 VAL A O 1
ATOM 642 N N . PHE A 1 83 ? -5.387 -8.559 -8.891 1.00 97.12 83 PHE A N 1
ATOM 643 C CA . PHE A 1 83 ? -4.190 -8.142 -8.164 1.00 97.12 83 PHE A CA 1
ATOM 644 C C . PHE A 1 83 ? -2.929 -8.210 -9.035 1.00 97.12 83 PHE A C 1
ATOM 646 O O . PHE A 1 83 ? -2.123 -7.280 -9.024 1.00 97.12 83 PHE A O 1
ATOM 653 N N . VAL A 1 84 ? -2.764 -9.279 -9.818 1.00 96.25 84 VAL A N 1
ATOM 654 C CA . VAL A 1 84 ? -1.628 -9.422 -10.740 1.00 96.25 84 VAL A CA 1
ATOM 655 C C . VAL A 1 84 ? -1.674 -8.340 -11.813 1.00 96.25 84 VAL A C 1
ATOM 657 O O . VAL A 1 84 ? -0.655 -7.706 -12.058 1.00 96.25 84 VAL A O 1
ATOM 660 N N . VAL A 1 85 ? -2.843 -8.046 -12.391 1.00 96.12 85 VAL A N 1
ATOM 661 C CA . VAL A 1 85 ? -2.987 -6.941 -13.356 1.00 96.12 85 VAL A CA 1
ATOM 662 C C . VAL A 1 85 ? -2.582 -5.604 -12.730 1.00 96.12 85 VAL A C 1
ATOM 664 O O . VAL A 1 85 ? -1.801 -4.872 -13.328 1.00 96.12 85 VAL A O 1
ATOM 667 N N . LEU A 1 86 ? -3.042 -5.300 -11.512 1.00 95.38 86 LEU A N 1
ATOM 668 C CA . LEU A 1 86 ? -2.635 -4.082 -10.799 1.00 95.38 86 LEU A CA 1
ATOM 669 C C . LEU A 1 86 ? -1.127 -4.051 -10.513 1.00 95.38 86 LEU A C 1
ATOM 671 O O . LEU A 1 86 ? -0.516 -2.991 -10.595 1.00 95.38 86 LEU A O 1
ATOM 675 N N . THR A 1 87 ? -0.523 -5.202 -10.212 1.00 94.25 87 THR A N 1
ATOM 676 C CA . THR A 1 87 ? 0.929 -5.318 -10.002 1.00 94.25 87 THR A CA 1
ATOM 677 C C . THR A 1 87 ? 1.684 -5.002 -11.290 1.00 94.25 87 THR A C 1
ATOM 679 O O . THR A 1 87 ? 2.615 -4.209 -11.274 1.00 94.25 87 THR A O 1
ATOM 682 N N . LEU A 1 88 ? 1.233 -5.532 -12.428 1.00 93.50 88 LEU A N 1
ATOM 683 C CA . LEU A 1 88 ? 1.828 -5.238 -13.733 1.00 93.50 88 LEU A CA 1
ATOM 684 C C . LEU A 1 88 ? 1.647 -3.775 -14.151 1.00 93.50 88 LEU A C 1
ATOM 686 O O . LEU A 1 88 ? 2.504 -3.231 -14.841 1.00 93.50 88 LEU A O 1
ATOM 690 N N . LEU A 1 89 ? 0.564 -3.117 -13.727 1.00 92.69 89 LEU A N 1
ATOM 691 C CA . LEU A 1 89 ? 0.375 -1.688 -13.972 1.00 92.69 89 LEU A CA 1
ATOM 692 C C . LEU A 1 89 ? 1.390 -0.823 -13.220 1.00 92.69 89 LEU A C 1
ATOM 694 O O . LEU A 1 89 ? 1.699 0.262 -13.709 1.00 92.69 89 LEU A O 1
ATOM 698 N N . LEU A 1 90 ? 1.959 -1.284 -12.099 1.00 89.81 90 LEU A N 1
ATOM 699 C CA . LEU A 1 90 ? 3.035 -0.543 -11.431 1.00 89.81 90 LEU A CA 1
ATOM 700 C C . LEU A 1 90 ? 4.256 -0.372 -12.341 1.00 89.81 90 LEU A C 1
ATOM 702 O O . LEU A 1 90 ? 4.840 0.705 -12.332 1.00 89.81 90 LEU A O 1
ATOM 706 N N . ASN A 1 91 ? 4.545 -1.330 -13.228 1.00 88.25 91 ASN A N 1
ATOM 707 C CA . ASN A 1 91 ? 5.644 -1.219 -14.199 1.00 88.25 91 ASN A CA 1
ATOM 708 C C . ASN A 1 91 ? 5.475 -0.108 -15.236 1.00 88.25 91 ASN A C 1
ATOM 710 O O . ASN A 1 91 ? 6.436 0.247 -15.913 1.00 88.25 91 ASN A O 1
ATOM 714 N N . THR A 1 92 ? 4.271 0.450 -15.374 1.00 88.69 92 THR A N 1
ATOM 715 C CA . THR A 1 92 ? 4.045 1.618 -16.237 1.00 88.69 92 THR A CA 1
ATOM 716 C C . THR A 1 92 ? 4.501 2.926 -15.590 1.00 88.69 92 THR A C 1
ATOM 718 O O . THR A 1 92 ? 4.648 3.934 -16.279 1.00 88.69 92 THR A O 1
ATOM 721 N N . VAL A 1 93 ? 4.740 2.921 -14.275 1.00 87.62 93 VAL A N 1
ATOM 722 C CA . VAL A 1 93 ? 5.250 4.069 -13.527 1.00 87.62 93 VAL A CA 1
ATOM 723 C C . VAL A 1 93 ? 6.770 4.107 -13.651 1.00 87.62 93 VAL A C 1
ATOM 725 O O . VAL A 1 93 ? 7.444 3.086 -13.527 1.00 87.62 93 VAL A O 1
ATOM 728 N N . GLU A 1 94 ? 7.326 5.297 -13.868 1.00 88.25 94 GLU A N 1
ATOM 729 C CA . GLU A 1 94 ? 8.773 5.501 -13.931 1.00 88.25 94 GLU A CA 1
ATOM 730 C C . GLU A 1 94 ? 9.474 4.995 -12.658 1.00 88.25 94 GLU A C 1
ATOM 732 O O . GLU A 1 94 ? 9.021 5.268 -11.545 1.00 88.25 94 GLU A O 1
ATOM 737 N N . ILE A 1 95 ? 10.617 4.319 -12.812 1.00 87.38 95 ILE A N 1
ATOM 738 C CA . ILE A 1 95 ? 11.380 3.696 -11.715 1.00 87.38 95 ILE A CA 1
ATOM 739 C C . ILE A 1 95 ? 11.665 4.689 -10.579 1.00 87.38 95 ILE A C 1
ATOM 741 O O . ILE A 1 95 ? 11.444 4.372 -9.412 1.00 87.38 95 ILE A O 1
ATOM 745 N N . GLN A 1 96 ? 12.102 5.914 -10.897 1.00 87.31 96 GLN A N 1
ATOM 746 C CA . GLN A 1 96 ? 12.385 6.924 -9.872 1.00 87.31 96 GLN A CA 1
ATOM 747 C C . GLN A 1 96 ? 11.126 7.295 -9.075 1.00 87.31 96 GLN A C 1
ATOM 749 O O . GLN A 1 96 ? 11.177 7.469 -7.856 1.00 87.31 96 GLN A O 1
ATOM 754 N N . THR A 1 97 ? 9.982 7.374 -9.754 1.00 88.38 97 THR A N 1
ATOM 755 C CA . THR A 1 97 ? 8.692 7.664 -9.125 1.00 88.38 97 THR A CA 1
ATOM 756 C C . THR A 1 97 ? 8.235 6.494 -8.258 1.00 88.38 97 THR A C 1
ATOM 758 O O . THR A 1 97 ? 7.781 6.720 -7.137 1.00 88.38 97 THR A O 1
ATOM 761 N N . GLN A 1 98 ? 8.423 5.252 -8.715 1.00 88.31 98 GLN A N 1
ATOM 762 C CA . GLN A 1 98 ? 8.155 4.065 -7.903 1.00 88.31 98 GLN A CA 1
ATOM 763 C C . GLN A 1 98 ? 9.003 4.059 -6.625 1.00 88.31 98 GLN A C 1
ATOM 765 O O . GLN A 1 98 ? 8.459 3.879 -5.539 1.00 88.31 98 GLN A O 1
ATOM 770 N N . ILE A 1 99 ? 10.308 4.349 -6.719 1.00 89.50 99 ILE A N 1
ATOM 771 C CA . ILE A 1 99 ? 11.197 4.452 -5.548 1.00 89.50 99 ILE A CA 1
ATOM 772 C C . ILE A 1 99 ? 10.680 5.508 -4.569 1.00 89.50 99 ILE A C 1
ATOM 774 O O . ILE A 1 99 ? 10.547 5.228 -3.376 1.00 89.50 99 ILE A O 1
ATOM 778 N N . ASN A 1 100 ? 10.337 6.701 -5.060 1.00 88.62 100 ASN A N 1
ATOM 779 C CA . ASN A 1 100 ? 9.819 7.781 -4.221 1.00 88.62 100 ASN A CA 1
ATOM 780 C C . ASN A 1 100 ? 8.520 7.371 -3.508 1.00 88.62 100 ASN A C 1
ATOM 782 O O . ASN A 1 100 ? 8.371 7.592 -2.305 1.00 88.62 100 ASN A O 1
ATOM 786 N N . MET A 1 101 ? 7.593 6.727 -4.221 1.00 89.06 101 MET A N 1
ATOM 787 C CA . MET A 1 101 ? 6.355 6.214 -3.634 1.00 89.06 101 MET A CA 1
ATOM 788 C C . MET A 1 101 ? 6.618 5.143 -2.575 1.00 89.06 101 MET A C 1
ATOM 790 O O . MET A 1 101 ? 6.012 5.185 -1.505 1.00 89.06 101 MET A O 1
ATOM 794 N N . SER A 1 102 ? 7.536 4.215 -2.836 1.00 90.19 102 SER A N 1
ATOM 795 C CA . SER A 1 102 ? 7.923 3.158 -1.901 1.00 90.19 102 SER A CA 1
ATOM 796 C C . SER A 1 102 ? 8.516 3.733 -0.618 1.00 90.19 102 SER A C 1
ATOM 798 O O . SER A 1 102 ? 8.130 3.318 0.475 1.00 90.19 102 SER A O 1
ATOM 800 N N . VAL A 1 103 ? 9.368 4.759 -0.722 1.00 91.06 103 VAL A N 1
ATOM 801 C CA . VAL A 1 103 ? 9.883 5.501 0.440 1.00 91.06 103 VAL A CA 1
ATOM 802 C C . VAL A 1 103 ? 8.742 6.147 1.227 1.00 91.06 103 VAL A C 1
ATOM 804 O O . VAL A 1 103 ? 8.672 5.979 2.446 1.00 91.06 103 VAL A O 1
ATOM 807 N N . ILE A 1 104 ? 7.809 6.831 0.555 1.00 90.06 104 ILE A N 1
ATOM 808 C CA . ILE A 1 104 ? 6.646 7.442 1.216 1.00 90.06 104 ILE A CA 1
ATOM 809 C C . ILE A 1 104 ? 5.809 6.375 1.936 1.00 90.06 104 ILE A C 1
ATOM 811 O O . ILE A 1 104 ? 5.439 6.565 3.094 1.00 90.06 104 ILE A O 1
ATOM 815 N N . LEU A 1 105 ? 5.541 5.232 1.299 1.00 91.62 105 LEU A N 1
ATOM 816 C CA . LEU A 1 105 ? 4.784 4.136 1.908 1.00 91.62 105 LEU A CA 1
ATOM 817 C C . LEU A 1 105 ? 5.495 3.546 3.124 1.00 91.62 105 LEU A C 1
ATOM 819 O O . LEU A 1 105 ? 4.838 3.289 4.130 1.00 91.62 105 LEU A O 1
ATOM 823 N N . ILE A 1 106 ? 6.818 3.379 3.080 1.00 91.69 106 ILE A N 1
ATOM 824 C CA . ILE A 1 106 ? 7.604 2.919 4.232 1.00 91.69 106 ILE A CA 1
ATOM 825 C C . ILE A 1 106 ? 7.496 3.918 5.388 1.00 91.69 106 ILE A C 1
ATOM 827 O O . ILE A 1 106 ? 7.279 3.507 6.531 1.00 91.69 106 ILE A O 1
ATOM 831 N N . VAL A 1 107 ? 7.587 5.223 5.113 1.00 91.69 107 VAL A N 1
ATOM 832 C CA . VAL A 1 107 ? 7.413 6.270 6.133 1.00 91.69 107 VAL A CA 1
ATOM 833 C C . VAL A 1 107 ? 6.009 6.207 6.738 1.00 91.69 107 VAL A C 1
ATOM 835 O O . VAL A 1 107 ? 5.872 6.163 7.961 1.00 91.69 107 VAL A O 1
ATOM 838 N N . LEU A 1 108 ? 4.963 6.129 5.911 1.00 89.50 108 LEU A N 1
ATOM 839 C CA . LEU A 1 108 ? 3.576 6.036 6.379 1.00 89.50 108 LEU A CA 1
ATOM 840 C C . LEU A 1 108 ? 3.323 4.759 7.193 1.00 89.50 108 LEU A C 1
ATOM 842 O O . LEU A 1 108 ? 2.693 4.821 8.250 1.00 89.50 108 LEU A O 1
ATOM 846 N N . MET A 1 109 ? 3.860 3.620 6.754 1.00 90.00 109 MET A N 1
ATOM 847 C CA . MET A 1 109 ? 3.774 2.355 7.486 1.00 90.00 109 MET A CA 1
ATOM 848 C C . MET A 1 109 ? 4.540 2.405 8.808 1.00 90.00 109 MET A C 1
ATOM 850 O O . MET A 1 109 ? 4.081 1.840 9.796 1.00 90.00 109 MET A O 1
ATOM 854 N N . THR A 1 110 ? 5.662 3.124 8.869 1.00 89.69 110 THR A N 1
ATOM 855 C CA . THR A 1 110 ? 6.418 3.340 10.112 1.00 89.69 110 THR A CA 1
ATOM 856 C C . THR A 1 110 ? 5.643 4.222 11.089 1.00 89.69 110 THR A C 1
ATOM 858 O O . THR A 1 110 ? 5.585 3.923 12.283 1.00 89.69 110 THR A O 1
ATOM 861 N N . ILE A 1 111 ? 4.981 5.275 10.597 1.00 88.44 111 ILE A N 1
ATOM 862 C CA . ILE A 1 111 ? 4.087 6.103 11.416 1.00 88.44 111 ILE A CA 1
ATOM 863 C C . ILE A 1 111 ? 2.946 5.241 11.964 1.00 88.44 111 ILE A C 1
ATOM 865 O O . ILE A 1 111 ? 2.721 5.238 13.174 1.00 88.44 111 ILE A O 1
ATOM 869 N N . TYR A 1 112 ? 2.277 4.460 11.112 1.00 86.19 112 TYR A N 1
ATOM 870 C CA . TYR A 1 112 ? 1.230 3.531 11.541 1.00 86.19 112 TYR A CA 1
ATOM 871 C C . TYR A 1 112 ? 1.744 2.539 12.597 1.00 86.19 112 TYR A C 1
ATOM 873 O O . TYR A 1 112 ? 1.138 2.384 13.658 1.00 86.19 112 TYR A O 1
ATOM 881 N N . ALA A 1 113 ? 2.917 1.949 12.361 1.00 88.06 113 ALA A N 1
ATOM 882 C CA . ALA A 1 113 ? 3.570 1.045 13.294 1.00 88.06 113 ALA A CA 1
ATOM 883 C C . ALA A 1 113 ? 3.824 1.701 14.662 1.00 88.06 113 ALA A C 1
ATOM 885 O O . ALA A 1 113 ? 3.559 1.100 15.702 1.00 88.06 113 ALA A O 1
ATOM 886 N N . SER A 1 114 ? 4.289 2.952 14.682 1.00 87.69 114 SER A N 1
ATOM 887 C CA . SER A 1 114 ? 4.574 3.680 15.925 1.00 87.69 114 SER A CA 1
ATOM 888 C C . SER A 1 114 ? 3.325 3.917 16.784 1.00 87.69 114 SER A C 1
ATOM 890 O O . SER A 1 114 ? 3.399 3.865 18.013 1.00 87.69 114 SER A O 1
ATOM 892 N N . LEU A 1 115 ? 2.167 4.118 16.144 1.00 84.56 115 LEU A N 1
ATOM 893 C CA . LEU A 1 115 ? 0.887 4.315 16.822 1.00 84.56 115 LEU A CA 1
ATOM 894 C C . LEU A 1 115 ? 0.349 3.004 17.408 1.00 84.56 115 LEU A C 1
ATOM 896 O O . LEU A 1 115 ? -0.213 3.001 18.503 1.00 84.56 115 LEU A O 1
ATOM 900 N N . GLU A 1 116 ? 0.561 1.891 16.706 1.00 84.62 116 GLU A N 1
ATOM 901 C CA . GLU A 1 116 ? 0.004 0.580 17.059 1.00 84.62 116 GLU A CA 1
ATOM 902 C C . GLU A 1 116 ? 0.943 -0.315 17.882 1.00 84.62 116 GLU A C 1
ATOM 904 O O . GLU A 1 116 ? 0.505 -1.303 18.480 1.00 84.62 116 GLU A O 1
ATOM 909 N N . PHE A 1 117 ? 2.228 0.042 17.988 1.00 85.88 117 PHE A N 1
ATOM 910 C CA . PHE A 1 117 ? 3.243 -0.729 18.714 1.00 85.88 117 PHE A CA 1
ATOM 911 C C . PHE A 1 117 ? 2.829 -1.052 20.155 1.00 85.88 117 PHE A C 1
ATOM 913 O O . PHE A 1 117 ? 3.054 -2.170 20.619 1.00 85.88 117 PHE A O 1
ATOM 920 N N . ARG A 1 118 ? 2.186 -0.106 20.858 1.00 82.94 118 ARG A N 1
ATOM 921 C CA . ARG A 1 118 ? 1.740 -0.312 22.248 1.00 82.94 118 ARG A CA 1
ATOM 922 C C . ARG A 1 118 ? 0.581 -1.303 22.374 1.00 82.94 118 ARG A C 1
ATOM 924 O O . ARG A 1 118 ? 0.422 -1.882 23.442 1.00 82.94 118 ARG A O 1
ATOM 931 N N . ARG A 1 119 ? -0.231 -1.477 21.325 1.00 83.44 119 ARG A N 1
ATOM 932 C CA . ARG A 1 119 ? -1.404 -2.365 21.335 1.00 83.44 119 ARG A CA 1
ATOM 933 C C . ARG A 1 119 ? -1.033 -3.787 20.935 1.00 83.44 119 ARG A C 1
ATOM 935 O O . ARG A 1 119 ? -1.394 -4.730 21.625 1.00 83.44 119 ARG A O 1
ATOM 942 N N . ILE A 1 120 ? -0.351 -3.930 19.801 1.00 83.62 120 ILE A N 1
ATOM 943 C CA . ILE A 1 120 ? -0.147 -5.225 19.131 1.00 83.62 120 ILE A CA 1
ATOM 944 C C . ILE A 1 120 ? 1.202 -5.865 19.510 1.00 83.62 120 ILE A C 1
ATOM 946 O O . ILE A 1 120 ? 1.353 -7.088 19.453 1.00 83.62 120 ILE A O 1
ATOM 950 N N . GLY A 1 121 ? 2.179 -5.050 19.923 1.00 86.94 121 GLY A N 1
ATOM 951 C CA . GLY A 1 121 ? 3.559 -5.471 20.160 1.00 86.94 121 GLY A CA 1
ATOM 952 C C . GLY A 1 121 ? 4.368 -5.618 18.864 1.00 86.94 121 GLY A C 1
ATOM 953 O O . GLY A 1 121 ? 3.837 -5.921 17.797 1.00 86.94 121 GLY A O 1
ATOM 954 N N . ILE A 1 122 ? 5.688 -5.418 18.949 1.00 88.56 122 ILE A N 1
ATOM 955 C CA . ILE A 1 122 ? 6.560 -5.290 17.765 1.00 88.56 122 ILE A CA 1
ATOM 956 C C . ILE A 1 122 ? 6.594 -6.525 16.865 1.00 88.56 122 ILE A C 1
ATOM 958 O O . ILE A 1 122 ? 6.591 -6.389 15.648 1.00 88.56 122 ILE A O 1
ATOM 962 N N . LYS A 1 123 ? 6.599 -7.732 17.445 1.00 87.69 123 LYS A N 1
ATOM 963 C CA . LYS A 1 123 ? 6.700 -8.982 16.675 1.00 87.69 123 LYS A CA 1
ATOM 964 C C . LYS A 1 123 ? 5.486 -9.172 15.768 1.00 87.69 123 LYS A C 1
ATOM 966 O O . LYS A 1 123 ? 5.636 -9.419 14.575 1.00 87.69 123 LYS A O 1
ATOM 971 N N . ASN A 1 124 ? 4.294 -9.001 16.334 1.00 89.56 124 ASN A N 1
ATOM 972 C CA . ASN A 1 124 ? 3.040 -9.148 15.605 1.00 89.56 124 ASN A CA 1
ATOM 973 C C . ASN A 1 124 ? 2.871 -8.030 14.572 1.00 89.56 124 ASN A C 1
ATOM 975 O O . ASN A 1 124 ? 2.469 -8.282 13.442 1.00 89.56 124 ASN A O 1
ATOM 979 N N . LEU A 1 125 ? 3.247 -6.805 14.938 1.00 89.31 125 LEU A N 1
ATOM 980 C CA . LEU A 1 125 ? 3.192 -5.648 14.053 1.00 89.31 125 LEU A CA 1
ATOM 981 C C . LEU A 1 125 ? 4.092 -5.813 12.821 1.00 89.31 125 LEU A C 1
ATOM 983 O O . LEU A 1 125 ? 3.660 -5.542 11.703 1.00 89.31 125 LEU A O 1
ATOM 987 N N . LEU A 1 126 ? 5.319 -6.310 13.011 1.00 89.25 126 LEU A N 1
ATOM 988 C CA . LEU A 1 126 ? 6.211 -6.630 11.899 1.00 89.25 126 LEU A CA 1
ATOM 989 C C . LEU A 1 126 ? 5.589 -7.693 10.990 1.00 89.25 126 LEU A C 1
ATOM 991 O O . LEU A 1 126 ? 5.598 -7.521 9.779 1.00 89.25 126 LEU A O 1
ATOM 995 N N . MET A 1 127 ? 4.973 -8.738 11.544 1.00 90.19 127 MET A N 1
ATOM 996 C CA . MET A 1 127 ? 4.310 -9.777 10.746 1.00 90.19 127 MET A CA 1
ATOM 997 C C . MET A 1 127 ? 3.117 -9.248 9.920 1.00 90.19 127 MET A C 1
ATOM 999 O O . MET A 1 127 ? 2.826 -9.782 8.848 1.00 90.19 127 MET A O 1
ATOM 1003 N N . LEU A 1 128 ? 2.449 -8.183 10.379 1.00 90.31 128 LEU A N 1
ATOM 1004 C CA . LEU A 1 128 ? 1.367 -7.518 9.642 1.00 90.31 128 LEU A CA 1
ATOM 1005 C C . LEU A 1 128 ? 1.884 -6.624 8.505 1.00 90.31 128 LEU A C 1
ATOM 1007 O O . LEU A 1 128 ? 1.326 -6.629 7.413 1.00 90.31 128 LEU A O 1
ATOM 1011 N N . ILE A 1 129 ? 2.943 -5.852 8.748 1.00 90.81 129 ILE A N 1
ATOM 1012 C CA . ILE A 1 129 ? 3.383 -4.790 7.827 1.00 90.81 129 ILE A CA 1
ATOM 1013 C C . ILE A 1 129 ? 4.413 -5.298 6.806 1.00 90.81 129 ILE A C 1
ATOM 1015 O O . ILE A 1 129 ? 4.409 -4.898 5.640 1.00 90.81 129 ILE A O 1
ATOM 1019 N N . LEU A 1 130 ? 5.306 -6.190 7.235 1.00 91.44 130 LEU A N 1
ATOM 1020 C CA . LEU A 1 130 ? 6.471 -6.624 6.467 1.00 91.44 130 LEU A CA 1
ATOM 1021 C C . LEU A 1 130 ? 6.131 -7.306 5.131 1.00 91.44 130 LEU A C 1
ATOM 1023 O O . LEU A 1 130 ? 6.825 -7.004 4.164 1.00 91.44 130 LEU A O 1
ATOM 1027 N N . PRO A 1 131 ? 5.075 -8.136 4.996 1.00 93.94 131 PRO A N 1
ATOM 1028 C CA . PRO A 1 131 ? 4.715 -8.712 3.699 1.00 93.94 131 PRO A CA 1
ATOM 1029 C C . PRO A 1 131 ? 4.458 -7.647 2.629 1.00 93.94 131 PRO A C 1
ATOM 1031 O O . PRO A 1 131 ? 4.916 -7.789 1.498 1.00 93.94 131 PRO A O 1
ATOM 1034 N N . PHE A 1 132 ? 3.764 -6.564 2.990 1.00 92.94 132 PHE A N 1
ATOM 1035 C CA . PHE A 1 132 ? 3.470 -5.473 2.063 1.00 92.94 132 PHE A CA 1
ATOM 1036 C C . PHE A 1 132 ? 4.718 -4.644 1.745 1.00 92.94 132 PHE A C 1
ATOM 1038 O O . PHE A 1 132 ? 4.954 -4.329 0.583 1.00 92.94 132 PHE A O 1
ATOM 1045 N N . ILE A 1 133 ? 5.556 -4.345 2.747 1.00 92.50 133 ILE A N 1
ATOM 1046 C CA . ILE A 1 133 ? 6.827 -3.639 2.515 1.00 92.50 133 ILE A CA 1
ATOM 1047 C C . ILE A 1 133 ? 7.736 -4.453 1.589 1.00 92.50 133 ILE A C 1
ATOM 1049 O O . ILE A 1 133 ? 8.282 -3.899 0.641 1.00 92.50 133 ILE A O 1
ATOM 1053 N N . ILE A 1 134 ? 7.875 -5.762 1.821 1.00 93.31 134 ILE A N 1
ATOM 1054 C CA . ILE A 1 134 ? 8.670 -6.641 0.954 1.00 93.31 134 ILE A CA 1
ATOM 1055 C C . ILE A 1 134 ? 8.118 -6.627 -0.468 1.00 93.31 134 ILE A C 1
ATOM 1057 O O . ILE A 1 134 ? 8.889 -6.473 -1.407 1.00 93.31 134 ILE A O 1
ATOM 1061 N N . PHE A 1 135 ? 6.801 -6.752 -0.633 1.00 94.06 135 PHE A N 1
ATOM 1062 C CA . PHE A 1 135 ? 6.169 -6.706 -1.948 1.00 94.06 135 PHE A CA 1
ATOM 1063 C C . PHE A 1 135 ? 6.483 -5.406 -2.699 1.00 94.06 135 PHE A C 1
ATOM 1065 O O . PHE A 1 135 ? 6.946 -5.452 -3.839 1.00 94.06 135 PHE A O 1
ATOM 1072 N N . VAL A 1 136 ? 6.303 -4.254 -2.051 1.00 90.31 136 VAL A N 1
ATOM 1073 C CA . VAL A 1 136 ? 6.586 -2.942 -2.649 1.00 90.31 136 VAL A CA 1
ATOM 1074 C C . VAL A 1 136 ? 8.075 -2.807 -2.993 1.00 90.31 136 VAL A C 1
ATOM 1076 O O . VAL A 1 136 ? 8.420 -2.406 -4.102 1.00 90.31 136 VAL A O 1
ATOM 1079 N N . CYS A 1 137 ? 8.976 -3.208 -2.093 1.00 89.19 137 CYS A N 1
ATOM 1080 C CA . CYS A 1 137 ? 10.420 -3.151 -2.335 1.00 89.19 137 CYS A CA 1
ATOM 1081 C C . CYS A 1 137 ? 10.893 -4.099 -3.444 1.00 89.19 137 CYS A C 1
ATOM 1083 O O . CYS A 1 137 ? 11.867 -3.781 -4.117 1.00 89.19 137 CYS A O 1
ATOM 1085 N N . LEU A 1 138 ? 10.246 -5.255 -3.624 1.00 90.00 138 LEU A N 1
ATOM 1086 C CA . LEU A 1 138 ? 10.589 -6.204 -4.684 1.00 90.00 138 LEU A CA 1
ATOM 1087 C C . LEU A 1 138 ? 10.068 -5.757 -6.047 1.00 90.00 138 LEU A C 1
ATOM 1089 O O . LEU A 1 138 ? 10.779 -5.919 -7.026 1.00 90.00 138 LEU A O 1
ATOM 1093 N N . THR A 1 139 ? 8.868 -5.183 -6.107 1.00 87.50 139 THR A N 1
ATOM 1094 C CA . THR A 1 139 ? 8.252 -4.738 -7.371 1.00 87.50 139 THR A CA 1
ATOM 1095 C C . THR A 1 139 ? 8.844 -3.430 -7.900 1.00 87.50 139 THR A C 1
ATOM 1097 O O . THR A 1 139 ? 8.884 -3.213 -9.099 1.00 87.50 139 THR A O 1
ATOM 1100 N N . THR A 1 140 ? 9.387 -2.578 -7.025 1.00 79.81 140 THR A N 1
ATOM 1101 C CA . THR A 1 140 ? 9.965 -1.276 -7.411 1.00 79.81 140 THR A CA 1
ATOM 1102 C C . THR A 1 140 ? 11.177 -1.350 -8.369 1.00 79.81 140 THR A C 1
ATOM 1104 O O . THR A 1 140 ? 11.234 -0.565 -9.315 1.00 79.81 140 THR A O 1
ATOM 1107 N N . PRO A 1 141 ? 12.202 -2.202 -8.138 1.00 75.56 141 PRO A N 1
ATOM 1108 C CA . PRO A 1 141 ? 13.395 -2.251 -8.989 1.00 75.56 141 PRO A CA 1
ATOM 1109 C C . PRO A 1 141 ? 13.268 -3.195 -10.193 1.00 75.56 141 PRO A C 1
ATOM 1111 O O . PRO A 1 141 ? 14.170 -3.229 -11.032 1.00 75.56 141 PRO A O 1
ATOM 1114 N N . ILE A 1 142 ? 12.215 -4.011 -10.266 1.00 74.62 142 ILE A N 1
ATOM 1115 C CA . ILE A 1 142 ? 12.062 -5.021 -11.310 1.00 74.62 142 ILE A CA 1
ATOM 1116 C C . ILE A 1 142 ? 11.386 -4.368 -12.519 1.00 74.62 142 ILE A C 1
ATOM 1118 O O . ILE A 1 142 ? 10.291 -3.842 -12.435 1.00 74.62 142 ILE A O 1
ATOM 1122 N N . THR A 1 143 ? 12.042 -4.403 -13.677 1.00 74.69 143 THR A N 1
ATOM 1123 C CA . THR A 1 143 ? 11.442 -3.975 -14.958 1.00 74.69 143 THR A CA 1
ATOM 1124 C C . THR A 1 143 ? 10.890 -5.152 -15.763 1.00 74.69 143 THR A C 1
ATOM 1126 O O . THR A 1 143 ? 10.360 -4.991 -16.864 1.00 74.69 143 THR A O 1
ATOM 1129 N N . ASN A 1 144 ? 11.037 -6.368 -15.233 1.00 86.94 144 ASN A N 1
ATOM 1130 C CA . ASN A 1 144 ? 10.602 -7.590 -15.879 1.00 86.94 144 ASN A CA 1
ATOM 1131 C C . ASN A 1 144 ? 9.178 -7.948 -15.443 1.00 86.94 144 ASN A C 1
ATOM 1133 O O . ASN A 1 144 ? 8.975 -8.554 -14.392 1.00 86.94 144 ASN A O 1
ATOM 1137 N N . TYR A 1 145 ? 8.219 -7.683 -16.332 1.00 89.19 145 TYR A N 1
ATOM 1138 C CA . TYR A 1 145 ? 6.801 -8.016 -16.162 1.00 89.19 145 TYR A CA 1
ATOM 1139 C C . TYR A 1 145 ? 6.547 -9.443 -15.658 1.00 89.19 145 TYR A C 1
ATOM 1141 O O . TYR A 1 145 ? 5.647 -9.664 -14.852 1.00 89.19 145 TYR A O 1
ATOM 1149 N N . PHE A 1 146 ? 7.324 -10.430 -16.110 1.00 91.38 146 PHE A N 1
ATOM 1150 C CA . PHE A 1 146 ? 7.135 -11.810 -15.670 1.00 91.38 146 PHE A CA 1
ATOM 1151 C C . PHE A 1 146 ? 7.551 -12.012 -14.208 1.00 91.38 146 PHE A C 1
ATOM 1153 O O . PHE A 1 146 ? 6.868 -12.710 -13.458 1.00 91.38 146 PHE A O 1
ATOM 1160 N N . ALA A 1 147 ? 8.644 -11.376 -13.785 1.00 91.06 147 ALA A N 1
ATOM 1161 C CA . ALA A 1 147 ? 9.094 -11.435 -12.401 1.00 91.06 147 ALA A CA 1
ATOM 1162 C C . ALA A 1 147 ? 8.100 -10.727 -11.463 1.00 91.06 147 ALA A C 1
ATOM 1164 O O . ALA A 1 147 ? 7.753 -11.298 -10.430 1.00 91.06 147 ALA A O 1
ATOM 1165 N N . ASP A 1 148 ? 7.548 -9.574 -11.852 1.00 91.56 148 ASP A N 1
ATOM 1166 C CA . ASP A 1 148 ? 6.522 -8.889 -11.050 1.00 91.56 148 ASP A CA 1
ATOM 1167 C C . ASP A 1 148 ? 5.214 -9.663 -10.969 1.00 91.56 148 ASP A C 1
ATOM 1169 O O . ASP A 1 148 ? 4.593 -9.712 -9.906 1.00 91.56 148 ASP A O 1
ATOM 1173 N N . ALA A 1 149 ? 4.814 -10.337 -12.053 1.00 94.50 149 ALA A N 1
ATOM 1174 C CA . ALA A 1 149 ? 3.673 -11.245 -12.012 1.00 94.50 149 ALA A CA 1
ATOM 1175 C C . ALA A 1 149 ? 3.885 -12.345 -10.963 1.00 94.50 149 ALA A C 1
ATOM 1177 O O . ALA A 1 149 ? 2.993 -12.609 -10.158 1.00 94.50 149 ALA A O 1
ATOM 1178 N N . ILE A 1 150 ? 5.072 -12.962 -10.936 1.00 95.12 150 ILE A N 1
ATOM 1179 C CA . ILE A 1 150 ? 5.408 -14.000 -9.955 1.00 95.12 150 ILE A CA 1
ATOM 1180 C C . ILE A 1 150 ? 5.386 -13.433 -8.534 1.00 95.12 150 ILE A C 1
ATOM 1182 O O . ILE A 1 150 ? 4.754 -14.023 -7.657 1.00 95.12 150 ILE A O 1
ATOM 1186 N N . VAL A 1 151 ? 6.031 -12.287 -8.298 1.00 95.00 151 VAL A N 1
ATOM 1187 C CA . VAL A 1 151 ? 6.051 -11.630 -6.981 1.00 95.00 151 VAL A CA 1
ATOM 1188 C C . VAL A 1 151 ? 4.630 -11.296 -6.523 1.00 95.00 151 VAL A C 1
ATOM 1190 O O . VAL A 1 151 ? 4.271 -11.591 -5.382 1.00 95.00 151 VAL A O 1
ATOM 1193 N N . GLY A 1 152 ? 3.792 -10.767 -7.418 1.00 95.56 152 GLY A N 1
ATOM 1194 C CA . GLY A 1 152 ? 2.390 -10.468 -7.147 1.00 95.56 152 GLY A CA 1
ATOM 1195 C C . GLY A 1 152 ? 1.564 -11.709 -6.811 1.00 95.56 152 GLY A C 1
ATOM 1196 O O . GLY A 1 152 ? 0.813 -11.693 -5.836 1.00 95.56 152 GLY A O 1
ATOM 1197 N N . VAL A 1 153 ? 1.742 -12.813 -7.548 1.00 96.56 153 VAL A N 1
ATOM 1198 C CA . VAL A 1 153 ? 1.086 -14.100 -7.252 1.00 96.56 153 VAL A CA 1
ATOM 1199 C C . VAL A 1 153 ? 1.502 -14.620 -5.878 1.00 96.56 153 VAL A C 1
ATOM 1201 O O . VAL A 1 153 ? 0.637 -14.991 -5.083 1.00 96.56 153 VAL A O 1
ATOM 1204 N N . ILE A 1 154 ? 2.805 -14.630 -5.579 1.00 96.31 154 ILE A N 1
ATOM 1205 C CA . ILE A 1 154 ? 3.340 -15.118 -4.300 1.00 96.31 154 ILE A CA 1
ATOM 1206 C C . ILE A 1 154 ? 2.792 -14.282 -3.144 1.00 96.31 154 ILE A C 1
ATOM 1208 O O . ILE A 1 154 ? 2.258 -14.840 -2.182 1.00 96.31 154 ILE A O 1
ATOM 1212 N N . PHE A 1 155 ? 2.882 -12.954 -3.248 1.00 96.62 155 PHE A N 1
ATOM 1213 C CA . PHE A 1 155 ? 2.372 -12.044 -2.229 1.00 96.62 155 PHE A CA 1
ATOM 1214 C C . PHE A 1 155 ? 0.872 -12.246 -2.015 1.00 96.62 155 PHE A C 1
ATOM 1216 O O . PHE A 1 155 ? 0.452 -12.489 -0.884 1.00 96.62 155 PHE A O 1
ATOM 1223 N N . TYR A 1 156 ? 0.075 -12.216 -3.089 1.00 96.81 156 TYR A N 1
ATOM 1224 C CA . TYR A 1 156 ? -1.374 -12.381 -3.007 1.00 96.81 156 TYR A CA 1
ATOM 1225 C C . TYR A 1 156 ? -1.748 -13.707 -2.350 1.00 96.81 156 TYR A C 1
ATOM 1227 O O . TYR A 1 156 ? -2.613 -13.754 -1.471 1.00 96.81 156 TYR A O 1
ATOM 1235 N N . TRP A 1 157 ? -1.091 -14.797 -2.750 1.00 95.25 157 TRP A N 1
ATOM 1236 C CA . TRP A 1 157 ? -1.372 -16.116 -2.202 1.00 95.25 157 TRP A CA 1
ATOM 1237 C C . TRP A 1 157 ? -1.051 -16.192 -0.710 1.00 95.25 157 TRP A C 1
ATOM 1239 O O . TRP A 1 157 ? -1.835 -16.766 0.045 1.00 95.25 157 TRP A O 1
ATOM 1249 N N . PHE A 1 158 ? 0.054 -15.573 -0.288 1.00 95.38 158 PHE A N 1
ATOM 1250 C CA . PHE A 1 158 ? 0.458 -15.496 1.110 1.00 95.38 158 PHE A CA 1
ATOM 1251 C C . PHE A 1 158 ? -0.534 -14.682 1.955 1.00 95.38 158 PHE A C 1
ATOM 1253 O O . PHE A 1 158 ? -1.048 -15.191 2.950 1.00 95.38 158 PHE A O 1
ATOM 1260 N N . VAL A 1 159 ? -0.863 -13.449 1.549 1.00 94.44 159 VAL A N 1
ATOM 1261 C CA . VAL A 1 159 ? -1.726 -12.561 2.357 1.00 94.44 159 VAL A CA 1
ATOM 1262 C C . VAL A 1 159 ? -3.194 -12.988 2.377 1.00 94.44 159 VAL A C 1
ATOM 1264 O O . VAL A 1 159 ? -3.935 -12.611 3.281 1.00 94.44 159 VAL A O 1
ATOM 1267 N N . THR A 1 160 ? -3.624 -13.798 1.407 1.00 94.38 160 THR A N 1
ATOM 1268 C CA . THR A 1 160 ? -4.974 -14.388 1.373 1.00 94.38 160 THR A CA 1
ATOM 1269 C C . THR A 1 160 ? -5.040 -15.795 1.967 1.00 94.38 160 THR A C 1
ATOM 1271 O O . THR A 1 160 ? -6.103 -16.420 1.944 1.00 94.38 160 THR A O 1
ATOM 1274 N N . ASP A 1 161 ? -3.935 -16.327 2.499 1.00 93.94 161 ASP A N 1
ATOM 1275 C CA . ASP A 1 161 ? -3.949 -17.632 3.154 1.00 93.94 161 ASP A CA 1
ATOM 1276 C C . ASP A 1 161 ? -4.774 -17.604 4.448 1.00 93.94 161 ASP A C 1
ATOM 1278 O O . ASP A 1 161 ? -4.727 -16.655 5.233 1.00 93.94 161 ASP A O 1
ATOM 1282 N N . LYS A 1 162 ? -5.507 -18.691 4.715 1.00 91.00 162 LYS A N 1
ATOM 1283 C CA . LYS A 1 162 ? -6.400 -18.792 5.879 1.00 91.00 162 LYS A CA 1
A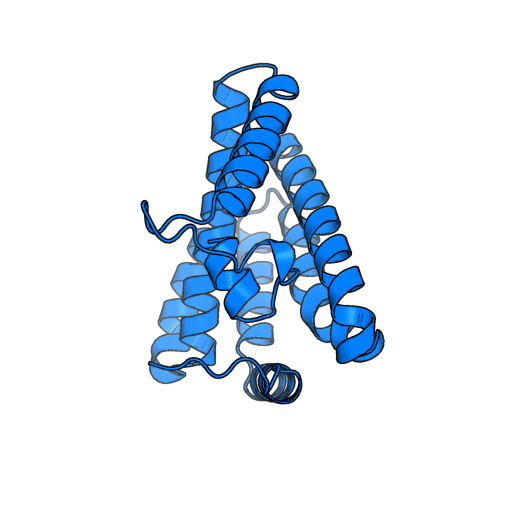TOM 1284 C C . LYS A 1 162 ? -5.668 -18.571 7.203 1.00 91.00 162 LYS A C 1
ATOM 1286 O O . LYS A 1 162 ? -6.256 -18.003 8.119 1.00 91.00 162 LYS A O 1
ATOM 1291 N N . ARG A 1 163 ? -4.409 -19.013 7.319 1.00 92.38 163 ARG A N 1
ATOM 1292 C CA . ARG A 1 163 ? -3.610 -18.860 8.544 1.00 92.38 163 ARG A CA 1
ATOM 1293 C C . ARG A 1 163 ? -3.240 -17.402 8.772 1.00 92.38 163 ARG A C 1
ATOM 1295 O O . ARG A 1 163 ? -3.401 -16.904 9.883 1.00 92.38 163 ARG A O 1
ATOM 1302 N N . TYR A 1 164 ? -2.800 -16.719 7.717 1.00 92.62 164 TYR A N 1
ATOM 1303 C CA . TYR A 1 164 ? -2.454 -15.303 7.787 1.00 92.62 164 TYR A CA 1
ATOM 1304 C C . TYR A 1 164 ? -3.691 -14.444 8.072 1.00 92.62 164 TYR A C 1
ATOM 1306 O O . TYR A 1 164 ? -3.675 -13.607 8.967 1.00 92.62 164 TYR A O 1
ATOM 1314 N N . VAL A 1 165 ? -4.814 -14.727 7.406 1.00 92.06 165 VAL A N 1
ATOM 1315 C CA . VAL A 1 165 ? -6.087 -14.036 7.658 1.00 92.06 165 VAL A CA 1
ATOM 1316 C C . VAL A 1 165 ? -6.578 -14.258 9.093 1.00 92.06 165 VAL A C 1
ATOM 1318 O O . VAL A 1 165 ? -7.038 -13.312 9.734 1.00 92.06 165 VAL A O 1
ATOM 1321 N N . ALA A 1 166 ? -6.467 -15.478 9.629 1.00 91.31 166 ALA A N 1
ATOM 1322 C CA . ALA A 1 166 ? -6.817 -15.763 11.021 1.00 91.31 166 ALA A CA 1
ATOM 1323 C C . ALA A 1 166 ? -5.924 -14.992 12.008 1.00 91.31 166 ALA A C 1
ATOM 1325 O O . ALA A 1 166 ? -6.433 -14.423 12.974 1.00 91.31 166 ALA A O 1
ATOM 1326 N N . PHE A 1 167 ? -4.620 -14.906 11.729 1.00 92.12 167 PHE A N 1
ATOM 1327 C CA . PHE A 1 167 ? -3.692 -14.083 12.501 1.00 92.12 167 PHE A CA 1
ATOM 1328 C C . PHE A 1 167 ? -4.105 -12.603 12.486 1.00 92.12 167 PHE A C 1
ATOM 1330 O O . PHE A 1 167 ? -4.288 -12.017 13.553 1.00 92.12 167 PHE A O 1
ATOM 1337 N N . CYS A 1 168 ? -4.377 -12.029 11.310 1.00 89.69 168 CYS A N 1
ATOM 1338 C CA . CYS A 1 168 ? -4.844 -10.645 11.186 1.00 89.69 168 CYS A CA 1
ATOM 1339 C C . CYS A 1 168 ? -6.120 -10.385 12.001 1.00 89.69 168 CYS A C 1
ATOM 1341 O O . CYS A 1 168 ? -6.209 -9.373 12.698 1.00 89.69 168 CYS A O 1
ATOM 1343 N N . ARG A 1 169 ? -7.087 -11.316 11.969 1.00 87.06 169 ARG A N 1
ATOM 1344 C CA . ARG A 1 169 ? -8.320 -11.224 12.770 1.00 87.06 169 ARG A CA 1
ATOM 1345 C C . ARG A 1 169 ? -8.044 -11.253 14.270 1.00 87.06 169 ARG A C 1
ATOM 1347 O O . ARG A 1 169 ? -8.650 -10.477 14.994 1.00 87.06 169 ARG A O 1
ATOM 1354 N N . SER A 1 170 ? -7.114 -12.089 14.731 1.00 87.62 170 SER A N 1
ATOM 1355 C CA . SER A 1 170 ? -6.754 -12.165 16.157 1.00 87.62 170 SER A CA 1
ATOM 1356 C C . SER A 1 170 ? -6.092 -10.888 16.689 1.00 87.62 170 SER A C 1
ATOM 1358 O O . SER A 1 170 ? -6.177 -10.588 17.873 1.00 87.62 170 SER A O 1
ATOM 1360 N N . THR A 1 171 ? -5.452 -10.115 15.808 1.00 85.19 171 THR A N 1
ATOM 1361 C CA . THR A 1 171 ? -4.816 -8.829 16.135 1.00 85.19 171 THR A CA 1
ATOM 1362 C C . THR A 1 171 ? -5.717 -7.613 15.889 1.00 85.19 171 THR A C 1
ATOM 1364 O O . THR A 1 171 ? -5.279 -6.469 16.072 1.00 85.19 171 THR A O 1
ATOM 1367 N N . ALA A 1 172 ? -6.956 -7.837 15.436 1.00 79.31 172 ALA A N 1
ATOM 1368 C CA . ALA A 1 172 ? -7.915 -6.773 15.189 1.00 79.31 172 ALA A CA 1
ATOM 1369 C C . ALA A 1 172 ? -8.299 -6.079 16.505 1.00 79.31 172 ALA A C 1
ATOM 1371 O O . ALA A 1 172 ? -8.359 -6.688 17.570 1.00 79.31 172 ALA A O 1
ATOM 1372 N N . ASN A 1 173 ? -8.541 -4.773 16.441 1.00 73.88 173 ASN A N 1
ATOM 1373 C CA . ASN A 1 173 ? -8.926 -4.005 17.616 1.00 73.88 173 ASN A CA 1
ATOM 1374 C C . ASN A 1 173 ? -10.404 -4.235 17.935 1.00 73.88 173 ASN A C 1
ATOM 1376 O O . ASN A 1 173 ? -11.270 -3.690 17.260 1.00 73.88 173 ASN A O 1
ATOM 1380 N N . GLU A 1 174 ? -10.691 -4.983 18.995 1.00 66.56 174 GLU A N 1
ATOM 1381 C CA . GLU A 1 174 ? -12.061 -5.281 19.440 1.00 66.56 174 GLU A CA 1
ATOM 1382 C C . GLU A 1 174 ? -12.860 -4.032 19.854 1.00 66.56 174 GLU A C 1
ATOM 1384 O O . GLU A 1 174 ? -14.085 -4.061 19.900 1.00 66.56 174 GLU A O 1
ATOM 1389 N N . LYS A 1 175 ? -12.184 -2.905 20.130 1.00 63.62 175 LYS A N 1
ATOM 1390 C CA . LYS A 1 175 ? -12.845 -1.618 20.413 1.00 63.62 175 LYS A CA 1
ATOM 1391 C C . LYS A 1 175 ? -13.347 -0.907 19.153 1.00 63.62 175 LYS A C 1
ATOM 1393 O O . LYS A 1 175 ? -14.055 0.090 19.284 1.00 63.62 175 LYS A O 1
ATOM 1398 N N . ASN A 1 176 ? -12.976 -1.390 17.968 1.00 58.09 176 ASN A N 1
ATOM 1399 C CA . ASN A 1 176 ? -13.522 -0.939 16.693 1.00 58.09 176 ASN A CA 1
ATOM 1400 C C . ASN A 1 176 ? -14.776 -1.757 16.399 1.00 58.09 176 ASN A C 1
ATOM 1402 O O . ASN A 1 176 ? -14.759 -2.705 15.615 1.00 58.09 176 ASN A O 1
ATOM 1406 N N . ILE A 1 177 ? -15.852 -1.439 17.112 1.00 49.91 177 ILE A N 1
ATOM 1407 C CA . ILE A 1 177 ? -17.163 -1.969 16.769 1.00 49.91 177 ILE A CA 1
ATOM 1408 C C . ILE A 1 177 ? -17.611 -1.162 15.554 1.00 49.91 177 ILE A C 1
ATOM 1410 O O . ILE A 1 177 ? -17.928 0.019 15.693 1.00 49.91 177 ILE A O 1
ATOM 1414 N N . ILE A 1 178 ? -17.603 -1.793 14.380 1.00 46.28 178 ILE A N 1
ATOM 1415 C CA . ILE A 1 178 ? -18.321 -1.281 13.215 1.00 46.28 178 ILE A CA 1
ATOM 1416 C C . ILE A 1 178 ? -19.794 -1.380 13.606 1.00 46.28 178 ILE A C 1
ATOM 1418 O O . ILE A 1 178 ? -20.368 -2.467 13.629 1.00 46.28 178 ILE A O 1
ATOM 1422 N N . VAL A 1 179 ? -20.357 -0.268 14.068 1.00 42.56 179 VAL A N 1
ATOM 1423 C CA . VAL A 1 179 ? -21.800 -0.159 14.257 1.00 42.56 179 VAL A CA 1
ATOM 1424 C C . VAL A 1 179 ? -22.350 0.080 12.858 1.00 42.56 179 VAL A C 1
ATOM 1426 O O . VAL A 1 179 ? -22.162 1.172 12.321 1.00 42.56 179 VAL A O 1
ATOM 1429 N N . ASP A 1 180 ? -22.906 -0.970 12.254 1.00 33.81 180 ASP A N 1
ATOM 1430 C CA . ASP A 1 180 ? -23.701 -0.855 11.026 1.00 33.81 180 ASP A CA 1
ATOM 1431 C C . ASP A 1 180 ? -24.889 0.103 11.234 1.00 33.81 180 ASP A C 1
ATOM 1433 O O . ASP A 1 180 ? -25.532 0.038 12.313 1.00 33.81 180 ASP A O 1
#

Radius of gyration: 17.69 Å; chains: 1; bounding box: 37×42×38 Å

Secondary structure (DSSP, 8-state):
-HHHHHHTTSS-TTS---BTTTTB-HHHHHHHHHHHHHHHHT-S-HHHHHHHHHHHHHHHHHHHHHHHHHH-GGGHHHHHHHHHHHHHHHTTS-HHHHHHHHHHHHHHHHHHHHHHHHHH-HHHHHHHHHHHHHHHHHHSS---HHHHHHHHHHHHHHHTSHHHHHHHHHTS-TT-----

pLDDT: mean 88.03, std 8.93, range [33.81, 97.12]